Protein AF-H0SF55-F1 (afdb_monomer_lite)

Secondary structure (DSSP, 8-state):
--------S-HHHHHHHHHHHHHHHHHT--SPPPHHHHHHHHHHHHHHHHHHHHHHHHHHHHHHHHHHHHT-

Structure (mmCIF, N/CA/C/O backbone):
data_AF-H0SF55-F1
#
_entry.id   AF-H0SF55-F1
#
loop_
_atom_site.group_PDB
_atom_site.id
_atom_site.type_symbol
_atom_site.label_atom_id
_atom_site.label_alt_id
_atom_site.label_comp_id
_atom_site.label_asym_id
_atom_site.label_entity_id
_atom_site.label_seq_id
_atom_site.pdbx_PDB_ins_code
_atom_site.Cartn_x
_atom_site.Cartn_y
_atom_site.Cartn_z
_atom_site.occupancy
_atom_site.B_iso_or_equiv
_atom_site.auth_seq_id
_atom_site.auth_comp_id
_atom_site.auth_asym_id
_atom_site.auth_atom_id
_atom_site.pdbx_PDB_model_num
ATOM 1 N N . MET A 1 1 ? -4.139 20.530 14.572 1.00 41.22 1 MET A N 1
ATOM 2 C CA . MET A 1 1 ? -2.888 20.985 13.928 1.00 41.22 1 MET A CA 1
ATOM 3 C C . MET A 1 1 ? -2.616 20.047 12.770 1.00 41.22 1 MET A C 1
ATOM 5 O O . MET A 1 1 ? -2.469 18.858 13.016 1.00 41.22 1 MET A O 1
ATOM 9 N N . MET A 1 2 ? -2.654 20.547 11.532 1.00 46.94 2 MET A N 1
ATOM 10 C CA . MET A 1 2 ? -2.271 19.755 10.361 1.00 46.94 2 MET A CA 1
ATOM 11 C C . MET A 1 2 ? -0.789 19.418 10.507 1.00 46.94 2 MET A C 1
ATOM 13 O O . MET A 1 2 ? 0.045 20.320 10.534 1.00 46.94 2 MET A O 1
ATOM 17 N N . ARG A 1 3 ? -0.483 18.133 10.715 1.00 56.19 3 ARG A N 1
ATOM 18 C CA . ARG A 1 3 ? 0.890 17.628 10.719 1.00 56.19 3 ARG A CA 1
ATOM 19 C C . ARG A 1 3 ? 1.462 17.988 9.352 1.00 56.19 3 ARG A C 1
ATOM 21 O O . 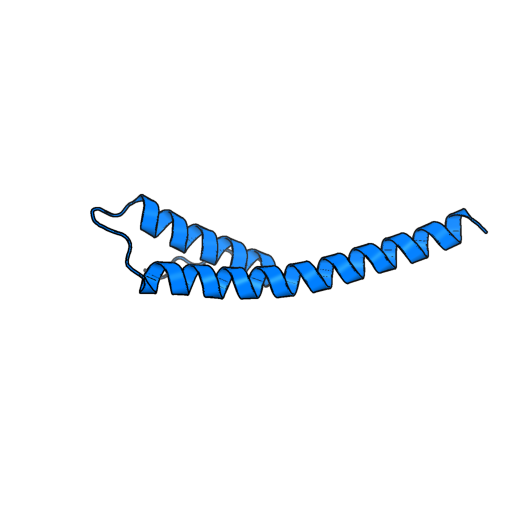ARG A 1 3 ? 0.964 17.490 8.348 1.00 56.19 3 ARG A O 1
ATOM 28 N N . HIS A 1 4 ? 2.435 18.895 9.308 1.00 58.56 4 HIS A N 1
ATOM 29 C CA . HIS A 1 4 ? 3.245 19.082 8.111 1.00 58.56 4 HIS A CA 1
ATOM 30 C C . HIS A 1 4 ? 3.893 17.725 7.824 1.00 58.56 4 HIS A C 1
ATOM 32 O O . HIS A 1 4 ? 4.794 17.309 8.555 1.00 58.56 4 HIS A O 1
ATOM 38 N N . LEU A 1 5 ? 3.366 16.999 6.834 1.00 58.69 5 LEU A N 1
ATOM 39 C CA . LEU A 1 5 ? 4.062 15.853 6.267 1.00 58.69 5 LEU A CA 1
ATOM 40 C C . LEU A 1 5 ? 5.411 16.376 5.753 1.00 58.69 5 LEU A C 1
ATOM 42 O O . LEU A 1 5 ? 5.434 17.458 5.153 1.00 58.69 5 LEU A O 1
ATOM 46 N N . PRO A 1 6 ? 6.523 15.664 5.994 1.00 59.91 6 PRO A N 1
ATOM 47 C CA . PRO A 1 6 ? 7.763 15.964 5.301 1.00 59.91 6 PRO A CA 1
ATOM 48 C C . PRO A 1 6 ? 7.457 15.968 3.804 1.00 59.91 6 PRO A C 1
ATOM 50 O O . PRO A 1 6 ? 6.777 15.067 3.307 1.00 59.91 6 PRO A O 1
ATOM 53 N N . ASP A 1 7 ? 7.887 17.008 3.096 1.00 61.97 7 ASP A N 1
ATOM 54 C CA . ASP A 1 7 ? 7.650 17.084 1.662 1.00 61.97 7 ASP A CA 1
ATOM 55 C C . ASP A 1 7 ? 8.564 16.067 0.976 1.00 61.97 7 ASP A C 1
ATOM 57 O O . ASP A 1 7 ? 9.730 16.322 0.686 1.00 61.97 7 ASP A O 1
ATOM 61 N N . HIS A 1 8 ? 8.056 14.845 0.836 1.00 60.25 8 HIS A N 1
ATOM 62 C CA . HIS A 1 8 ? 8.813 13.714 0.318 1.00 60.25 8 HIS A CA 1
ATOM 63 C C . HIS A 1 8 ? 9.083 13.825 -1.189 1.00 60.25 8 HIS A C 1
ATOM 65 O O . HIS A 1 8 ? 9.758 12.955 -1.736 1.00 60.25 8 HIS A O 1
ATOM 71 N N . GLY A 1 9 ? 8.543 14.847 -1.870 1.00 65.75 9 GLY A N 1
ATOM 72 C CA . GLY A 1 9 ? 8.733 15.135 -3.298 1.00 65.75 9 GLY A CA 1
ATOM 73 C C . GLY A 1 9 ? 8.141 14.099 -4.264 1.00 65.75 9 GLY A C 1
ATOM 74 O O . GLY A 1 9 ? 7.871 14.421 -5.417 1.00 65.75 9 GLY A O 1
ATOM 75 N N . LEU A 1 10 ? 7.903 12.869 -3.800 1.00 77.12 10 LEU A N 1
ATOM 76 C CA . LEU A 1 10 ? 7.427 11.739 -4.587 1.00 77.12 10 LEU A CA 1
ATOM 77 C C . LEU A 1 10 ? 5.971 11.393 -4.219 1.00 77.12 10 LEU A C 1
ATOM 79 O O . LEU A 1 10 ? 5.711 11.020 -3.067 1.00 77.12 10 LEU A O 1
ATOM 83 N N . PRO A 1 11 ? 5.026 11.434 -5.183 1.00 86.00 11 PRO A N 1
ATOM 84 C CA . PRO A 1 11 ? 3.608 11.142 -4.948 1.00 86.00 11 PRO A CA 1
ATOM 85 C C . PRO A 1 11 ? 3.352 9.790 -4.265 1.00 86.00 11 PRO A C 1
ATOM 87 O O . PRO A 1 11 ? 2.523 9.691 -3.361 1.00 86.00 11 PRO A O 1
ATOM 90 N N . LEU A 1 12 ? 4.109 8.749 -4.631 1.00 91.62 12 LEU A N 1
ATOM 91 C CA . LEU A 1 12 ? 3.958 7.412 -4.050 1.00 91.62 12 LEU A CA 1
ATOM 92 C C . LEU A 1 12 ? 4.322 7.368 -2.556 1.00 91.62 12 LEU A C 1
ATOM 94 O O . LEU A 1 12 ? 3.673 6.668 -1.778 1.00 91.62 12 LEU A O 1
ATOM 98 N N . VAL A 1 13 ? 5.332 8.134 -2.131 1.00 92.12 13 VAL A N 1
ATOM 99 C CA . VAL A 1 13 ? 5.731 8.206 -0.716 1.00 92.12 13 VAL A CA 1
ATOM 100 C C . VAL A 1 13 ? 4.646 8.905 0.099 1.00 92.12 13 VAL A C 1
ATOM 102 O O . VAL A 1 13 ? 4.257 8.404 1.152 1.00 92.12 13 VAL A O 1
ATOM 105 N N . GLN A 1 14 ? 4.092 10.005 -0.416 1.00 91.31 14 GLN A N 1
ATOM 106 C CA . GLN A 1 14 ? 3.000 10.730 0.241 1.00 91.31 14 GLN A CA 1
ATOM 107 C C . GLN A 1 14 ? 1.767 9.838 0.447 1.00 91.31 14 GLN A C 1
ATOM 109 O O . GLN A 1 14 ? 1.203 9.806 1.540 1.00 91.31 14 GLN A O 1
ATOM 114 N N . LEU A 1 15 ? 1.388 9.057 -0.568 1.00 94.75 15 LEU A N 1
ATOM 115 C CA . LEU A 1 15 ? 0.271 8.116 -0.469 1.00 94.75 15 LEU A CA 1
ATOM 116 C C . LEU A 1 15 ? 0.536 7.005 0.561 1.00 94.75 15 LEU A C 1
ATOM 118 O O . LEU A 1 15 ? -0.351 6.664 1.349 1.00 94.75 15 LEU A O 1
ATOM 122 N N . LYS A 1 16 ? 1.758 6.454 0.608 1.00 95.44 16 LYS A N 1
ATOM 123 C CA . LYS A 1 16 ? 2.144 5.429 1.597 1.00 95.44 16 LYS A CA 1
ATOM 124 C C . LYS A 1 16 ? 2.090 5.968 3.029 1.00 95.44 16 LYS A C 1
ATOM 126 O O . LYS A 1 16 ? 1.557 5.283 3.907 1.00 95.44 16 LYS A O 1
ATOM 131 N N . GLU A 1 17 ? 2.576 7.186 3.254 1.00 94.94 17 GLU A N 1
ATOM 132 C CA . GLU A 1 17 ? 2.505 7.863 4.554 1.00 94.94 17 GLU A CA 1
ATOM 133 C C . GLU A 1 17 ? 1.054 8.169 4.949 1.00 94.94 17 GLU A C 1
ATOM 135 O O . GLU A 1 17 ? 0.644 7.854 6.066 1.00 94.94 17 GLU A O 1
ATOM 140 N N . GLN A 1 18 ? 0.231 8.665 4.018 1.00 94.81 18 GLN A N 1
ATOM 141 C CA . GLN A 1 18 ? -1.198 8.889 4.252 1.00 94.81 18 GLN A CA 1
ATOM 142 C C . GLN A 1 18 ? -1.914 7.595 4.665 1.00 94.81 18 GLN A C 1
ATOM 144 O O . GLN A 1 18 ? -2.666 7.583 5.642 1.00 94.81 18 GLN A O 1
ATOM 149 N N . ARG A 1 19 ? -1.670 6.485 3.955 1.00 96.50 19 ARG A N 1
ATOM 150 C CA . ARG A 1 19 ? -2.229 5.171 4.306 1.00 96.50 19 ARG A CA 1
ATOM 151 C C . ARG A 1 19 ? -1.796 4.748 5.709 1.00 96.50 19 ARG A C 1
ATOM 153 O O . ARG A 1 19 ? -2.624 4.273 6.484 1.00 96.50 19 ARG A O 1
ATOM 160 N N . ARG A 1 20 ? -0.511 4.914 6.042 1.00 95.69 20 ARG A N 1
ATOM 161 C CA . ARG A 1 20 ? 0.026 4.581 7.368 1.00 95.69 20 ARG A CA 1
ATOM 162 C C . ARG A 1 20 ? -0.678 5.385 8.456 1.00 95.69 20 ARG A C 1
ATOM 164 O O . ARG A 1 20 ? -1.112 4.798 9.441 1.00 95.69 20 ARG A O 1
ATOM 171 N N . ASP A 1 21 ? -0.827 6.690 8.270 1.00 94.88 21 ASP A N 1
ATOM 172 C CA . ASP A 1 21 ? -1.463 7.565 9.252 1.00 94.88 21 ASP A CA 1
ATOM 173 C C . ASP A 1 21 ? -2.935 7.177 9.491 1.00 94.88 21 ASP A C 1
ATOM 175 O O . ASP A 1 21 ? -3.375 7.128 10.642 1.00 94.88 21 ASP A O 1
ATOM 179 N N . LEU A 1 22 ? -3.673 6.798 8.438 1.00 94.44 22 LEU A N 1
ATOM 180 C CA . LEU A 1 22 ? -5.039 6.264 8.555 1.00 94.44 22 LEU A CA 1
ATOM 181 C C . LEU A 1 22 ? -5.086 4.946 9.346 1.00 94.44 22 LEU A C 1
ATOM 183 O O . LEU A 1 22 ? -5.930 4.777 10.226 1.00 94.44 22 LEU A O 1
ATOM 187 N N . VAL A 1 23 ? -4.165 4.017 9.082 1.00 94.12 23 VAL A N 1
ATOM 188 C CA . VAL A 1 23 ? -4.090 2.735 9.806 1.00 94.12 23 VAL A CA 1
ATOM 189 C C . VAL A 1 23 ? -3.703 2.942 11.273 1.00 94.12 23 VAL A C 1
ATOM 191 O O . VAL A 1 23 ? -4.287 2.323 12.160 1.00 94.12 23 VAL A O 1
ATOM 194 N N . VAL A 1 24 ? -2.763 3.843 11.560 1.00 94.19 24 VAL A N 1
ATOM 195 C CA . VAL A 1 24 ? -2.366 4.185 12.934 1.00 94.19 24 VAL A CA 1
ATOM 196 C C . VAL A 1 24 ? -3.523 4.840 13.694 1.00 94.19 24 VAL A C 1
ATOM 198 O O . VAL A 1 24 ? -3.717 4.560 14.879 1.00 94.19 24 VAL A O 1
ATOM 201 N N . ALA A 1 25 ? -4.335 5.671 13.033 1.00 91.19 25 ALA A N 1
ATOM 202 C CA . ALA A 1 25 ? -5.551 6.216 13.633 1.00 91.19 25 ALA A CA 1
ATOM 203 C C . ALA A 1 25 ? -6.548 5.104 14.011 1.00 91.19 25 ALA A C 1
ATOM 205 O O . ALA A 1 25 ? -7.146 5.161 15.086 1.00 91.19 25 ALA A O 1
ATOM 206 N N . LEU A 1 26 ? -6.660 4.050 13.189 1.00 90.81 26 LEU A N 1
ATOM 207 C CA . LEU A 1 26 ? -7.474 2.875 13.511 1.00 90.81 26 LEU A CA 1
ATOM 208 C C . LEU A 1 26 ? -6.918 2.041 14.667 1.00 90.81 26 LEU A C 1
ATOM 210 O O . LEU A 1 26 ? -7.701 1.509 15.446 1.00 90.81 26 LEU A O 1
ATOM 214 N N . GLN A 1 27 ? -5.598 1.921 14.804 1.00 86.56 27 GLN A N 1
ATOM 215 C CA . GLN A 1 27 ? -4.984 1.173 15.908 1.00 86.56 27 GLN A CA 1
ATOM 216 C C . GLN A 1 27 ? -5.225 1.832 17.273 1.00 86.56 27 GLN A C 1
ATOM 218 O O . GLN A 1 27 ? -5.384 1.137 18.271 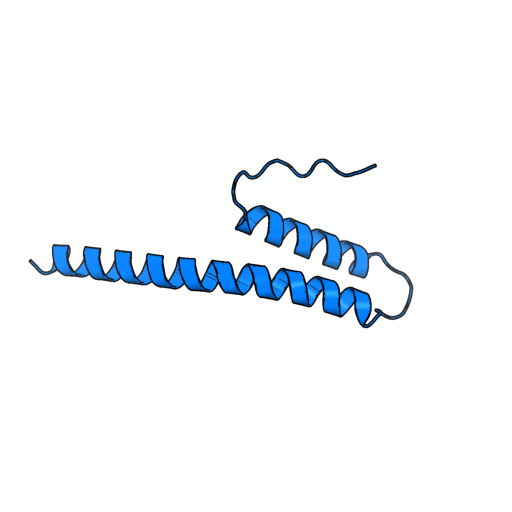1.00 86.56 27 GLN A O 1
ATOM 223 N N . ASN A 1 28 ? -5.276 3.165 17.320 1.00 82.62 28 ASN A N 1
ATOM 224 C CA . ASN A 1 28 ? -5.414 3.924 18.567 1.00 82.62 28 ASN A CA 1
ATOM 225 C C . ASN A 1 28 ? -6.871 4.151 19.007 1.00 82.62 28 ASN A C 1
ATOM 227 O O . ASN A 1 28 ? -7.115 4.840 20.000 1.00 82.62 28 ASN A O 1
ATOM 231 N N . ARG A 1 29 ? -7.858 3.613 18.281 1.00 83.62 29 ARG A N 1
ATOM 232 C CA . ARG A 1 29 ? -9.274 3.860 18.578 1.00 83.62 29 ARG A CA 1
ATOM 233 C C . ARG A 1 29 ? -9.850 2.854 19.570 1.00 83.62 29 ARG A C 1
ATOM 235 O O . ARG A 1 29 ? -9.499 1.679 19.575 1.00 83.62 29 ARG A O 1
ATOM 242 N N . SER A 1 30 ? -10.836 3.305 20.339 1.00 78.12 30 SER A N 1
ATOM 243 C CA . SER A 1 30 ? -11.728 2.432 21.109 1.00 78.12 30 SER A CA 1
ATOM 244 C C . SER A 1 30 ? -13.063 2.295 20.370 1.00 78.12 30 SER A C 1
ATOM 246 O O . SER A 1 30 ? -13.754 3.290 20.172 1.00 78.12 30 SER A O 1
ATOM 248 N N . GLY A 1 31 ? -13.423 1.082 19.934 1.00 84.50 31 GLY A N 1
ATOM 249 C CA . GLY A 1 31 ? -14.710 0.789 19.277 1.00 84.50 31 GLY A CA 1
ATOM 250 C C . GLY A 1 31 ? -14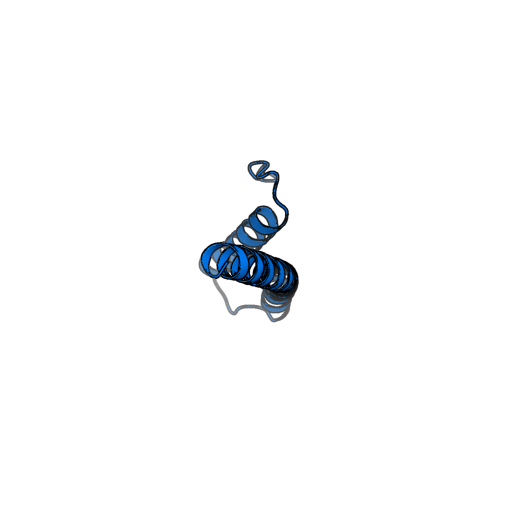.595 -0.097 18.023 1.00 84.50 31 GLY A C 1
ATOM 251 O O . GLY A 1 31 ? -13.504 -0.568 17.713 1.00 84.50 31 GLY A O 1
ATOM 252 N N . PRO A 1 32 ? -15.687 -0.334 17.267 1.00 89.56 32 PRO A N 1
ATOM 253 C CA . PRO A 1 32 ? -15.717 -1.177 16.053 1.00 89.56 32 PRO A CA 1
ATOM 254 C C . PRO A 1 32 ? -15.458 -0.391 14.755 1.00 89.56 32 PRO A C 1
ATOM 256 O O . PRO A 1 32 ? -16.061 0.663 14.575 1.00 89.56 32 PRO A O 1
ATOM 259 N N . VAL A 1 33 ? -14.553 -0.841 13.877 1.00 91.75 33 VAL A N 1
ATOM 260 C CA . VAL A 1 33 ? -14.097 -0.042 12.712 1.00 91.75 33 VAL A CA 1
ATOM 261 C C . VAL A 1 33 ? -15.265 0.216 11.764 1.00 91.75 33 VAL A C 1
ATOM 263 O O . VAL A 1 33 ? -16.014 -0.705 11.446 1.00 91.75 33 VAL A O 1
ATOM 266 N N . SER A 1 34 ? -15.439 1.462 11.323 1.00 92.19 34 SER A N 1
ATOM 267 C CA . SER A 1 34 ? -16.516 1.823 10.404 1.00 92.19 34 SER A CA 1
ATOM 268 C C . SER A 1 34 ? -16.167 1.461 8.958 1.00 92.19 34 SER A C 1
ATOM 270 O O . SER A 1 34 ? -15.013 1.531 8.532 1.00 92.19 34 SER A O 1
ATOM 272 N N . GLY A 1 35 ? -17.188 1.128 8.163 1.00 92.88 35 GLY A N 1
ATOM 273 C CA . GLY A 1 35 ? -17.008 0.862 6.731 1.00 92.88 35 GLY A CA 1
ATOM 274 C C . GLY A 1 35 ? -16.453 2.063 5.959 1.00 92.88 35 GLY A C 1
ATOM 275 O O . GLY A 1 35 ? -15.726 1.883 4.989 1.00 92.88 35 GLY A O 1
ATOM 276 N N . TRP A 1 36 ? -16.732 3.286 6.419 1.00 93.50 36 TRP A N 1
ATOM 277 C CA . TRP A 1 36 ? -16.178 4.505 5.831 1.00 93.50 36 TRP A CA 1
ATOM 278 C C . TRP A 1 36 ? -14.656 4.598 6.009 1.00 93.50 36 TRP A C 1
ATOM 280 O O . TRP A 1 36 ? -13.949 4.867 5.042 1.00 93.50 36 TRP A O 1
ATOM 290 N N . GLU A 1 37 ? -14.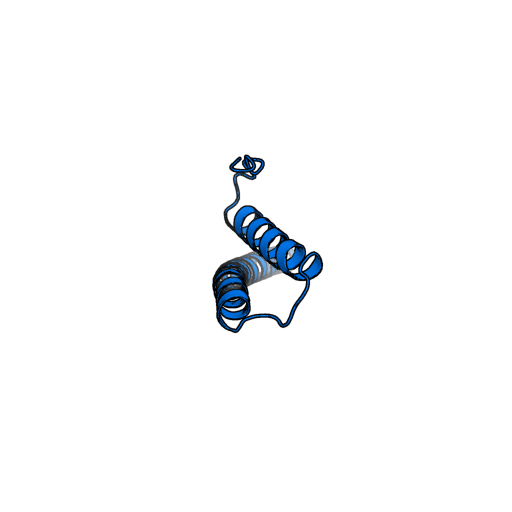139 4.328 7.213 1.00 93.69 37 GLU A N 1
ATOM 291 C CA . GLU A 1 37 ? -12.689 4.327 7.469 1.00 93.69 37 GLU A CA 1
ATOM 292 C C . GLU A 1 37 ? -11.972 3.271 6.613 1.00 93.69 37 GLU A C 1
ATOM 294 O O . GLU A 1 37 ? -10.911 3.536 6.046 1.00 93.69 37 GLU A O 1
ATOM 299 N N . LEU A 1 38 ? -12.581 2.089 6.459 1.00 94.88 38 LEU A N 1
ATOM 300 C CA . LEU A 1 38 ? -12.063 1.042 5.577 1.00 9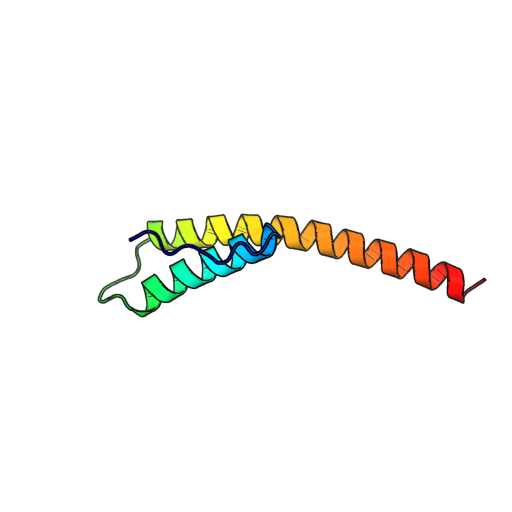4.88 38 LEU A CA 1
ATOM 301 C C . LEU A 1 38 ? -12.064 1.484 4.111 1.00 94.88 38 LEU A C 1
ATOM 303 O O . LEU A 1 38 ? -11.078 1.272 3.408 1.00 94.88 38 LEU A O 1
ATOM 307 N N . MET A 1 39 ? -13.137 2.132 3.656 1.00 96.62 39 MET A N 1
ATOM 308 C CA . MET A 1 39 ? -13.243 2.640 2.289 1.00 96.62 39 MET A CA 1
ATOM 309 C C . MET A 1 39 ? -12.207 3.733 2.006 1.00 96.62 39 MET A C 1
ATOM 311 O O . MET A 1 39 ? -11.630 3.764 0.922 1.00 96.62 39 MET A O 1
ATOM 315 N N . GLN A 1 40 ? -11.910 4.587 2.987 1.00 95.75 40 GLN A N 1
ATOM 316 C CA . GLN A 1 40 ? -10.874 5.608 2.856 1.00 95.75 40 GLN A CA 1
ATOM 317 C C . GLN A 1 40 ? -9.480 4.987 2.693 1.00 95.75 40 GLN A C 1
ATOM 319 O O . GLN A 1 40 ? -8.723 5.396 1.815 1.00 95.75 40 GLN A O 1
ATOM 324 N N . ILE A 1 41 ? -9.147 3.973 3.497 1.00 96.81 41 ILE A N 1
ATOM 325 C CA . ILE A 1 41 ? -7.883 3.234 3.359 1.00 96.81 41 ILE A CA 1
ATOM 326 C C . ILE A 1 41 ? -7.823 2.512 2.009 1.00 96.81 41 ILE A C 1
ATOM 328 O O . ILE A 1 41 ? -6.787 2.553 1.346 1.00 96.81 41 ILE A O 1
ATOM 332 N N . ALA A 1 42 ? -8.927 1.897 1.579 1.00 97.50 42 ALA A N 1
ATOM 333 C CA . ALA A 1 42 ? -9.013 1.206 0.297 1.00 97.50 42 ALA A CA 1
ATOM 334 C C . ALA A 1 42 ? -8.787 2.154 -0.890 1.00 97.50 42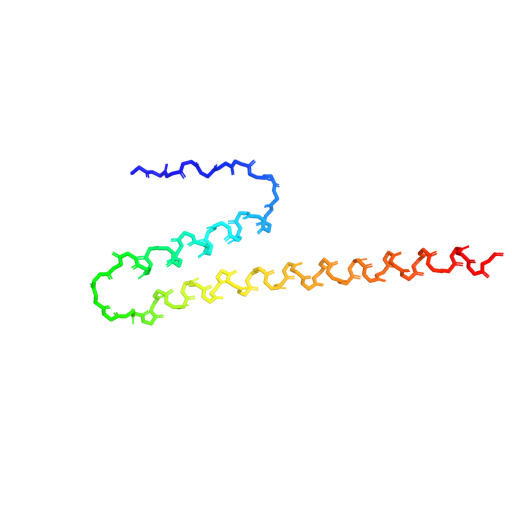 ALA A C 1
ATOM 336 O O . ALA A 1 42 ? -8.048 1.809 -1.806 1.00 97.50 42 ALA A O 1
ATOM 337 N N . ALA A 1 43 ? -9.350 3.364 -0.852 1.00 97.44 43 ALA A N 1
ATOM 338 C CA . ALA A 1 43 ? -9.144 4.366 -1.895 1.00 97.44 43 ALA A CA 1
ATOM 339 C C . ALA A 1 43 ? -7.668 4.788 -2.010 1.00 97.44 43 ALA A C 1
ATOM 341 O O . ALA A 1 43 ? -7.121 4.847 -3.111 1.00 97.44 43 ALA A O 1
ATOM 342 N N . VAL A 1 44 ? -6.993 5.021 -0.877 1.00 97.12 44 VAL A N 1
ATOM 343 C CA . VAL A 1 44 ? -5.552 5.333 -0.876 1.00 97.12 44 VAL A CA 1
ATOM 344 C C . VAL A 1 44 ? -4.740 4.140 -1.383 1.00 97.12 44 VAL A C 1
ATOM 346 O O . VAL A 1 44 ? -3.815 4.315 -2.173 1.00 97.12 44 VAL A O 1
ATOM 349 N N . GLN A 1 45 ? -5.102 2.920 -0.980 1.00 97.94 45 GLN A N 1
ATOM 350 C CA . GLN A 1 45 ? -4.448 1.705 -1.461 1.00 97.94 45 GLN A CA 1
ATOM 351 C C . GLN A 1 45 ? -4.599 1.528 -2.976 1.00 97.94 45 GLN A C 1
ATOM 353 O O . GLN A 1 45 ? -3.633 1.159 -3.634 1.00 97.94 45 GLN A O 1
ATOM 358 N N . GLN A 1 46 ? -5.775 1.814 -3.535 1.00 97.81 46 GLN A N 1
ATOM 359 C CA . GLN A 1 46 ? -6.013 1.725 -4.973 1.00 97.81 46 GLN A CA 1
ATOM 360 C C . GLN A 1 46 ? -5.112 2.688 -5.752 1.00 97.81 46 GLN A C 1
ATOM 362 O O . GLN A 1 46 ? -4.526 2.296 -6.758 1.00 97.81 46 GLN A O 1
ATOM 367 N N . ALA A 1 47 ? -4.954 3.922 -5.264 1.00 96.31 47 ALA A N 1
ATOM 368 C CA . ALA A 1 47 ? -4.033 4.879 -5.865 1.00 96.31 47 ALA A CA 1
ATOM 369 C C . ALA A 1 47 ? -2.582 4.372 -5.811 1.00 96.31 47 ALA A C 1
ATOM 371 O O . ALA A 1 47 ? -1.911 4.371 -6.835 1.00 96.31 47 ALA A O 1
ATOM 372 N N . ILE A 1 48 ? -2.116 3.888 -4.651 1.00 97.44 48 ILE A N 1
ATOM 373 C CA . ILE A 1 48 ? -0.766 3.308 -4.496 1.00 97.44 48 ILE A CA 1
ATOM 374 C C . ILE A 1 48 ? -0.529 2.196 -5.518 1.00 97.44 48 ILE A C 1
ATOM 376 O O . ILE A 1 48 ? 0.475 2.232 -6.220 1.00 97.44 48 ILE A O 1
ATOM 380 N N . SER A 1 49 ? -1.455 1.241 -5.620 1.00 97.31 49 SER A N 1
ATOM 381 C CA . SER A 1 49 ? -1.315 0.100 -6.526 1.00 97.31 49 SER A CA 1
ATOM 382 C C . SER A 1 49 ? -1.228 0.525 -7.991 1.00 97.31 49 SER A C 1
ATOM 384 O O . SER A 1 49 ? -0.394 -0.006 -8.710 1.00 97.31 49 SER A O 1
ATOM 386 N N . ALA A 1 50 ? -2.011 1.523 -8.413 1.00 96.31 50 ALA A N 1
ATOM 387 C CA . ALA A 1 50 ? -1.936 2.045 -9.777 1.00 96.31 50 ALA A CA 1
ATOM 388 C C . ALA A 1 50 ? -0.563 2.667 -10.098 1.00 96.31 50 ALA A C 1
ATOM 390 O O . ALA A 1 50 ? -0.059 2.516 -11.206 1.00 96.31 50 ALA A O 1
ATOM 391 N N . PHE A 1 51 ? 0.066 3.350 -9.135 1.00 94.88 51 PHE A N 1
ATOM 392 C CA . PHE A 1 51 ? 1.431 3.858 -9.310 1.00 94.88 51 PHE A CA 1
ATOM 393 C C . PHE A 1 51 ? 2.473 2.734 -9.320 1.00 94.88 51 PHE A C 1
ATOM 395 O O . PHE A 1 51 ? 3.401 2.778 -10.119 1.00 94.88 51 PHE A O 1
ATOM 402 N N . GLU A 1 52 ? 2.338 1.747 -8.432 1.00 95.44 52 GLU A N 1
ATOM 403 C CA . GLU A 1 52 ? 3.267 0.613 -8.351 1.00 95.44 52 GLU A CA 1
ATOM 404 C C . GLU A 1 52 ? 3.237 -0.254 -9.616 1.00 95.44 52 GLU A C 1
ATOM 406 O O . GLU A 1 52 ? 4.287 -0.734 -10.022 1.00 95.44 52 GLU A O 1
ATOM 411 N N . GLU A 1 53 ? 2.079 -0.404 -10.263 1.00 96.56 53 GLU A N 1
ATOM 412 C CA . GLU A 1 53 ? 1.941 -1.106 -11.547 1.00 96.56 53 GLU A CA 1
ATOM 413 C C . GLU A 1 53 ? 2.745 -0.417 -12.657 1.00 96.56 53 GLU A C 1
ATOM 415 O O . GLU A 1 53 ? 3.571 -1.053 -13.302 1.00 96.56 53 GLU A O 1
ATOM 420 N N . VAL A 1 54 ? 2.604 0.905 -12.805 1.00 94.81 54 VAL A N 1
ATOM 421 C CA . VAL A 1 54 ? 3.366 1.673 -13.806 1.00 94.81 54 VAL A CA 1
ATOM 422 C C . VAL A 1 54 ? 4.871 1.615 -13.538 1.00 94.81 54 VAL A C 1
ATOM 424 O O . VAL A 1 54 ? 5.656 1.513 -14.474 1.00 94.81 54 VAL A O 1
ATOM 427 N N . ILE A 1 55 ? 5.289 1.687 -12.272 1.00 93.38 55 ILE A N 1
ATOM 428 C CA . ILE A 1 55 ? 6.709 1.570 -11.912 1.00 93.38 55 ILE A CA 1
ATOM 429 C C . ILE A 1 55 ? 7.226 0.171 -12.249 1.00 93.38 55 ILE A C 1
ATOM 431 O O . ILE A 1 55 ? 8.282 0.058 -12.854 1.00 93.38 55 ILE A O 1
ATOM 435 N N . ALA A 1 56 ? 6.473 -0.879 -11.917 1.00 93.50 56 ALA A N 1
ATOM 436 C CA . ALA A 1 56 ? 6.865 -2.249 -12.222 1.00 93.50 56 ALA A CA 1
ATOM 437 C C . ALA A 1 56 ? 6.997 -2.490 -13.734 1.00 93.50 56 ALA A C 1
ATOM 439 O O . ALA A 1 56 ? 7.936 -3.159 -14.162 1.00 93.50 56 ALA A O 1
ATOM 440 N N . ASP A 1 57 ? 6.096 -1.920 -14.537 1.00 95.31 57 ASP A N 1
ATOM 441 C CA . ASP A 1 57 ? 6.186 -1.978 -15.996 1.00 95.31 57 ASP A CA 1
ATOM 442 C C . ASP A 1 57 ? 7.457 -1.283 -16.510 1.00 95.31 57 ASP A C 1
ATOM 444 O O . ASP A 1 57 ? 8.142 -1.819 -17.380 1.00 95.31 57 ASP A O 1
ATOM 448 N N . LEU A 1 58 ? 7.808 -0.116 -15.959 1.00 93.06 58 LEU A N 1
ATOM 449 C CA . LEU A 1 58 ? 9.035 0.604 -16.319 1.00 93.06 58 LEU A CA 1
ATOM 450 C C . LEU A 1 58 ? 10.297 -0.161 -15.902 1.00 93.06 58 LEU A C 1
ATOM 452 O O . LEU A 1 58 ? 11.187 -0.346 -16.729 1.00 93.06 58 LEU A O 1
ATOM 456 N N . ASP A 1 59 ? 10.343 -0.668 -14.669 1.00 91.69 59 ASP A N 1
ATOM 457 C CA . ASP A 1 59 ? 11.456 -1.474 -14.159 1.00 91.69 59 ASP A CA 1
ATOM 458 C C . ASP A 1 59 ? 11.667 -2.730 -15.028 1.00 91.69 59 ASP A C 1
ATOM 460 O O . ASP A 1 59 ? 12.799 -3.129 -15.310 1.00 91.69 59 ASP A O 1
ATOM 464 N N . ALA A 1 60 ? 10.577 -3.355 -15.491 1.00 92.38 60 ALA A N 1
ATOM 465 C CA . ALA A 1 60 ? 10.634 -4.509 -16.383 1.00 92.38 60 ALA A CA 1
ATOM 466 C C . ALA A 1 60 ? 11.165 -4.150 -17.781 1.00 92.38 60 ALA A C 1
ATOM 468 O O . ALA A 1 60 ? 11.927 -4.930 -18.359 1.00 92.38 60 ALA A O 1
ATOM 469 N N . LEU A 1 61 ? 10.791 -2.986 -18.322 1.00 91.31 61 LEU A N 1
ATOM 470 C CA . LEU A 1 61 ? 11.310 -2.492 -19.600 1.00 91.31 61 LEU A CA 1
ATOM 471 C C . LEU A 1 61 ? 12.810 -2.177 -19.518 1.00 91.31 61 LEU A C 1
ATOM 473 O O . LEU A 1 61 ? 13.562 -2.609 -20.389 1.00 91.31 61 LEU A O 1
ATOM 477 N N . GLU A 1 62 ? 13.260 -1.498 -18.461 1.00 89.69 62 GLU A N 1
ATOM 478 C CA . GLU A 1 62 ? 14.684 -1.205 -18.238 1.00 89.69 62 GLU A CA 1
ATOM 479 C C . GLU A 1 62 ? 15.515 -2.491 -18.057 1.00 89.69 62 GLU A C 1
ATOM 481 O O . GLU A 1 62 ? 16.627 -2.618 -18.583 1.00 89.69 62 GLU A O 1
ATOM 486 N N . ALA A 1 63 ? 14.971 -3.489 -17.353 1.00 86.44 63 ALA A N 1
ATOM 487 C CA . ALA A 1 63 ? 15.613 -4.793 -17.204 1.00 86.44 63 ALA A CA 1
ATOM 488 C C . ALA A 1 63 ? 15.735 -5.546 -18.542 1.00 86.44 63 ALA A C 1
ATOM 490 O O . ALA A 1 63 ? 16.750 -6.194 -18.795 1.00 86.44 63 ALA A O 1
ATOM 491 N N . ALA A 1 64 ? 14.725 -5.455 -19.412 1.00 85.69 64 ALA A N 1
ATOM 492 C CA . ALA A 1 64 ? 14.787 -6.040 -20.749 1.00 85.69 64 ALA A CA 1
ATOM 493 C C . ALA A 1 64 ? 15.827 -5.330 -21.636 1.00 85.69 64 ALA A C 1
ATOM 495 O O . ALA A 1 64 ? 16.631 -5.999 -22.280 1.00 85.69 64 ALA A O 1
ATOM 496 N N . GLU A 1 65 ? 15.867 -3.993 -21.616 1.00 82.12 65 GLU A N 1
ATOM 497 C CA . GLU A 1 65 ? 16.834 -3.204 -22.396 1.00 82.12 65 GLU A CA 1
ATOM 498 C C . GLU A 1 65 ? 18.284 -3.498 -21.980 1.00 82.12 65 GLU A C 1
ATOM 500 O O . GLU A 1 65 ? 19.164 -3.669 -22.823 1.00 82.12 65 GLU A O 1
ATOM 505 N N . SER A 1 66 ? 18.542 -3.607 -20.677 1.00 77.44 66 SER A N 1
ATOM 506 C CA . SER A 1 66 ? 19.878 -3.927 -20.161 1.00 77.44 66 SER A CA 1
ATOM 507 C C . SER A 1 66 ? 20.330 -5.358 -20.485 1.00 77.44 66 SER A C 1
ATOM 509 O O . SER A 1 66 ? 21.510 -5.566 -20.769 1.00 77.44 66 SER A O 1
ATOM 511 N N . ALA A 1 67 ? 19.414 -6.331 -20.519 1.00 74.44 67 ALA A N 1
ATOM 512 C CA . ALA A 1 67 ? 19.722 -7.710 -20.905 1.00 74.44 67 ALA A CA 1
ATOM 513 C C . ALA A 1 67 ? 20.106 -7.845 -22.392 1.00 74.44 67 ALA A C 1
ATOM 515 O O . ALA A 1 67 ? 20.989 -8.637 -22.729 1.00 74.44 67 ALA A O 1
ATOM 516 N N . ASP A 1 68 ? 19.492 -7.051 -23.273 1.00 70.25 68 ASP A N 1
ATOM 517 C CA . ASP A 1 68 ? 19.815 -7.044 -24.705 1.00 70.25 68 ASP A CA 1
ATOM 518 C C . ASP A 1 68 ? 21.219 -6.470 -24.985 1.00 70.25 68 ASP A C 1
ATOM 520 O O . ASP A 1 68 ? 21.878 -6.890 -25.938 1.00 70.25 68 ASP A O 1
ATOM 524 N N . ILE A 1 69 ? 21.716 -5.558 -24.137 1.00 68.31 69 ILE A N 1
ATOM 525 C CA . ILE A 1 69 ? 23.082 -5.011 -24.227 1.00 68.31 69 ILE A CA 1
ATOM 526 C C . ILE A 1 69 ? 24.136 -6.038 -23.783 1.00 68.31 69 ILE A C 1
ATOM 528 O O . ILE A 1 69 ? 25.206 -6.094 -24.381 1.00 68.31 69 ILE A O 1
ATOM 532 N N . GLU A 1 70 ? 23.868 -6.860 -22.763 1.00 62.44 70 GLU A N 1
ATOM 533 C CA . GLU A 1 70 ? 24.810 -7.909 -22.323 1.00 62.44 70 GLU A CA 1
ATOM 534 C C . GLU A 1 70 ? 24.902 -9.096 -23.298 1.00 62.44 70 GLU A C 1
ATOM 536 O O . GLU A 1 70 ? 25.890 -9.833 -23.288 1.00 62.44 70 GLU A O 1
ATOM 541 N N . ALA A 1 71 ? 23.882 -9.297 -24.136 1.00 60.28 71 ALA A N 1
ATOM 542 C CA . ALA A 1 71 ? 23.828 -10.379 -25.117 1.00 60.28 71 ALA A CA 1
ATOM 543 C C . ALA A 1 71 ? 24.464 -10.033 -26.483 1.00 60.28 71 ALA A C 1
ATOM 545 O O . ALA A 1 71 ? 24.560 -10.923 -27.337 1.00 60.28 71 ALA A O 1
ATOM 546 N N . ALA A 1 72 ? 24.878 -8.776 -26.695 1.00 54.22 72 ALA A N 1
ATOM 547 C CA . ALA A 1 72 ? 25.450 -8.246 -27.939 1.00 54.22 72 ALA A CA 1
ATOM 548 C C . ALA A 1 72 ? 26.976 -8.055 -27.859 1.00 54.22 72 ALA A C 1
ATOM 550 O O . ALA A 1 72 ? 27.646 -8.338 -28.882 1.00 54.22 72 ALA A O 1
#

Foldseek 3Di:
DPPPDDPPVDPLVVLVVVLVVLVVVVVPDDDDDDPVSVVVSVVSVVVNVVVVVVVVVVVVVVVVVVVVVVVD

Sequence (72 aa):
MMRHLPDHGLPLVQLKEQRRDLVVALQNRSGPVSGWELMQIAAVQQAISAFEEVIADLDALEAAESADIEAA

pLDDT: mean 85.43, std 14.37, range [41.22, 97.94]

Radius of gyration: 18.01 Å; chains: 1; bounding box: 42×31×49 Å